Protein AF-A0A2N2FC57-F1 (afdb_monomer_lite)

Sequence (179 aa):
MAKEIQSDEFKKLLSLGEEKGYLTYDDVNDMLPPDLNSSDQIDDIIMLFGEKNIDVIDTEQGEKLVVKKPVEDILPSKFPEALALVPGAGKTGDPVKMYLREMGLVSLLSREGEVEIAKKIEEGARETMWAIFSLTVSIAEVLRIGEKLETGEIRVKNVVDNIEDEEGFMEEDEHKERV

Secondary structure (DSSP, 8-state):
-TTSS--HHHHHHHHHHHHHSEEEHHHHHHHS-GGG-SHHHHHHHHHHHHHTT-EEE-SSS--B-----------GGGHHHHHHT-S--SS---HHHHHHHHHHTSPPPPHHHHHHHHHHHHHHHHHHHHHHHTSHHHHHHHHHHHHHHHTTSS-GGGT-S----SS------------

pLDDT: mean 70.97, std 19.98, range [36.81, 97.5]

Structure (mmCIF, N/CA/C/O backbone):
data_AF-A0A2N2FC57-F1
#
_entry.id   AF-A0A2N2FC57-F1
#
loop_
_atom_site.group_PDB
_atom_site.id
_atom_site.type_symbol
_atom_site.label_atom_id
_atom_site.label_alt_id
_atom_site.label_comp_id
_atom_site.label_asym_id
_atom_site.label_entity_id
_atom_site.label_seq_id
_atom_site.pdbx_PDB_ins_code
_atom_site.Cartn_x
_atom_site.Cartn_y
_atom_site.Cartn_z
_atom_site.occupancy
_atom_site.B_iso_or_equiv
_atom_site.auth_seq_id
_atom_site.auth_comp_id
_atom_site.auth_asym_id
_atom_site.auth_atom_id
_atom_site.pdbx_PDB_model_num
ATOM 1 N N . MET A 1 1 ? 43.385 14.753 -31.385 1.00 40.94 1 MET A N 1
ATOM 2 C CA . MET A 1 1 ? 41.972 14.397 -31.143 1.00 40.94 1 MET A CA 1
ATOM 3 C C . MET A 1 1 ? 41.024 15.584 -31.318 1.00 40.94 1 MET A C 1
ATOM 5 O O . MET A 1 1 ? 40.046 15.434 -32.018 1.00 40.94 1 MET A O 1
ATOM 9 N N . ALA A 1 2 ? 41.316 16.792 -30.811 1.00 39.50 2 ALA A N 1
ATOM 10 C CA . ALA A 1 2 ? 40.434 17.964 -30.998 1.00 39.50 2 ALA A CA 1
ATOM 11 C C . ALA A 1 2 ? 40.546 18.698 -32.362 1.00 39.50 2 ALA A C 1
ATOM 13 O O . ALA A 1 2 ? 39.975 19.773 -32.523 1.00 39.50 2 ALA A O 1
ATOM 14 N N . LYS A 1 3 ? 41.323 18.181 -33.328 1.00 43.78 3 LYS A N 1
ATOM 15 C CA . LYS A 1 3 ? 41.660 18.908 -34.572 1.00 43.78 3 LYS A CA 1
ATOM 16 C C . LYS A 1 3 ? 41.123 18.278 -35.865 1.00 43.78 3 LYS A C 1
ATOM 18 O O . LYS A 1 3 ? 41.290 18.884 -36.913 1.00 43.78 3 LYS A O 1
ATOM 23 N N . GLU A 1 4 ? 40.456 17.126 -35.785 1.00 48.41 4 GLU A N 1
ATOM 24 C CA . GLU A 1 4 ? 39.922 16.396 -36.955 1.00 48.41 4 GLU A CA 1
ATOM 25 C C . GLU A 1 4 ? 38.383 16.393 -37.028 1.00 48.41 4 GLU A C 1
ATOM 27 O O . GLU A 1 4 ? 37.818 16.042 -38.053 1.00 48.41 4 GLU A O 1
ATOM 32 N N . ILE A 1 5 ? 37.693 16.910 -36.004 1.00 52.62 5 ILE A N 1
ATOM 33 C CA . ILE A 1 5 ? 36.215 17.010 -35.951 1.00 52.62 5 ILE A CA 1
ATOM 34 C C . ILE A 1 5 ? 35.710 18.328 -36.600 1.00 52.62 5 ILE A C 1
ATOM 36 O O . ILE A 1 5 ? 34.538 18.680 -36.540 1.00 52.62 5 ILE A O 1
ATOM 40 N N . GLN A 1 6 ? 36.591 19.099 -37.251 1.00 52.03 6 GLN A N 1
ATOM 41 C CA . GLN A 1 6 ? 36.226 20.318 -37.994 1.00 52.03 6 GLN A CA 1
ATOM 42 C C . GLN A 1 6 ? 36.289 20.133 -39.516 1.00 52.03 6 GLN A C 1
ATOM 44 O O . GLN A 1 6 ? 36.648 21.071 -40.227 1.00 52.03 6 GLN A O 1
ATOM 49 N N . SER A 1 7 ? 35.940 18.952 -40.034 1.00 64.44 7 SER A N 1
ATOM 50 C CA . SER A 1 7 ? 35.619 18.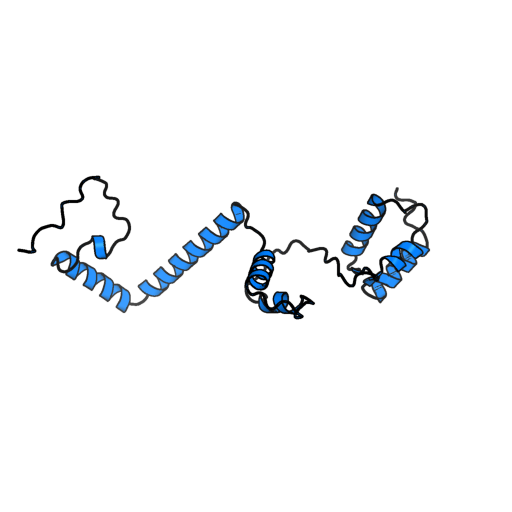851 -41.462 1.00 64.44 7 SER A CA 1
ATOM 51 C C . SER A 1 7 ? 34.384 19.714 -41.756 1.00 64.44 7 SER A C 1
ATOM 53 O O . SER A 1 7 ? 33.414 19.716 -40.992 1.00 64.44 7 SER A O 1
ATOM 55 N N . ASP A 1 8 ? 34.406 20.457 -42.863 1.00 65.12 8 ASP A N 1
ATOM 56 C CA . ASP A 1 8 ? 33.236 21.202 -43.344 1.00 65.12 8 ASP A CA 1
ATOM 57 C C . ASP A 1 8 ? 32.039 20.269 -43.612 1.00 65.12 8 ASP A C 1
ATOM 59 O O . ASP A 1 8 ? 30.890 20.709 -43.575 1.00 65.12 8 ASP A O 1
ATOM 63 N N . GLU A 1 9 ? 32.290 18.975 -43.820 1.00 67.56 9 GLU A N 1
ATOM 64 C CA . GLU A 1 9 ? 31.270 17.931 -43.967 1.00 67.56 9 GLU A CA 1
ATOM 65 C C . GLU A 1 9 ? 30.566 17.632 -42.640 1.00 67.56 9 GLU A C 1
ATOM 67 O O . GLU A 1 9 ? 29.340 17.568 -42.610 1.00 67.56 9 GLU A O 1
ATOM 72 N N . PHE A 1 10 ? 31.294 17.606 -41.518 1.00 69.56 10 PHE A N 1
ATOM 73 C CA . PHE A 1 10 ? 30.702 17.413 -40.190 1.00 69.56 10 PHE A CA 1
ATOM 74 C C . PHE A 1 10 ? 29.775 18.574 -39.799 1.00 69.56 10 PHE A C 1
ATOM 76 O O . PHE A 1 10 ? 28.694 18.372 -39.251 1.00 69.56 10 PHE A O 1
ATOM 83 N N . LYS A 1 11 ? 30.148 19.815 -40.140 1.00 71.12 11 LYS A N 1
ATOM 84 C CA . LYS A 1 11 ? 29.284 20.989 -39.906 1.00 71.12 11 LYS A CA 1
ATOM 85 C C . LYS A 1 11 ? 28.019 20.961 -40.764 1.00 71.12 11 LYS A C 1
ATOM 87 O O . LYS A 1 11 ? 26.961 21.394 -40.304 1.00 71.12 11 LYS A O 1
ATOM 92 N N . LYS A 1 12 ? 28.117 20.458 -41.999 1.00 73.19 12 LYS A N 1
ATOM 93 C CA . LYS A 1 12 ? 26.951 20.244 -42.867 1.00 73.19 12 LYS A CA 1
ATOM 94 C C . LYS A 1 12 ? 26.045 19.153 -42.308 1.00 73.19 12 LYS A C 1
ATOM 96 O O . LYS A 1 12 ? 24.839 19.364 -42.275 1.00 73.19 12 LYS A O 1
ATOM 101 N N . LEU A 1 13 ? 26.618 18.055 -41.816 1.00 73.81 13 LEU A N 1
ATOM 102 C CA . LEU A 1 13 ? 25.878 16.962 -41.188 1.00 73.81 13 LEU A CA 1
ATOM 103 C C . LEU A 1 13 ? 25.137 17.440 -39.931 1.00 73.81 13 LEU A C 1
ATOM 105 O O . LEU A 1 13 ? 23.953 17.166 -39.777 1.00 73.81 13 LEU A O 1
ATOM 109 N N . LEU A 1 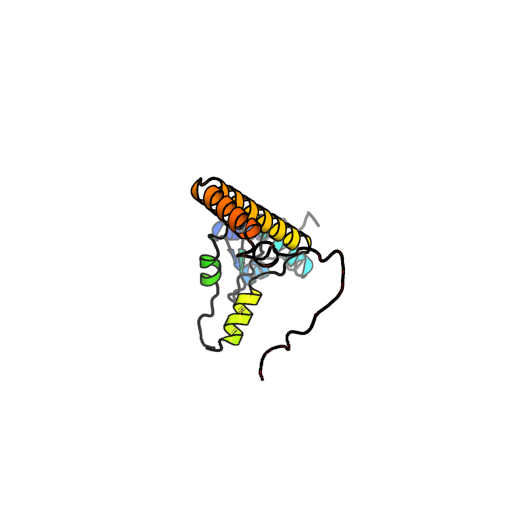14 ? 25.792 18.247 -39.089 1.00 73.88 14 LEU A N 1
ATOM 110 C CA . LEU A 1 14 ? 25.163 18.852 -37.915 1.00 73.88 14 LEU A CA 1
ATOM 111 C C . LEU A 1 14 ? 24.002 19.778 -38.301 1.00 73.88 14 LEU A C 1
ATOM 113 O O . LEU A 1 14 ? 22.935 19.685 -37.712 1.00 73.88 14 LEU A O 1
ATOM 117 N N . SER A 1 15 ? 24.177 20.617 -39.326 1.00 75.12 15 SER A N 1
ATOM 118 C CA . SER A 1 15 ? 23.107 21.510 -39.802 1.00 75.12 15 SER A CA 1
ATOM 119 C C . SER A 1 15 ? 21.925 20.726 -40.385 1.00 75.12 15 SER A C 1
ATOM 121 O O . SER A 1 15 ? 20.772 21.074 -40.148 1.00 75.12 15 SER A O 1
ATOM 123 N N . LEU A 1 16 ? 22.206 19.644 -41.120 1.00 74.88 16 LEU A N 1
ATOM 124 C CA . LEU A 1 16 ? 21.191 18.754 -41.681 1.00 74.88 16 LEU A CA 1
ATOM 125 C C . LEU A 1 16 ? 20.424 18.010 -40.578 1.00 74.88 16 LEU A C 1
ATOM 127 O O . LEU A 1 16 ? 19.205 17.872 -40.670 1.00 74.88 16 LEU A O 1
ATOM 131 N N . GLY A 1 17 ? 21.131 17.567 -39.536 1.00 73.62 17 GLY A N 1
ATOM 132 C CA . GLY A 1 17 ? 20.549 16.932 -38.357 1.00 73.62 17 GLY A CA 1
ATOM 133 C C . GLY A 1 17 ? 19.716 17.898 -37.516 1.00 73.62 17 GLY A C 1
ATOM 134 O O . GLY A 1 17 ? 18.630 17.529 -37.084 1.00 73.62 17 GLY A O 1
ATOM 135 N N . GLU A 1 18 ? 20.159 19.148 -37.348 1.00 74.12 18 GLU A N 1
ATOM 136 C CA . GLU A 1 18 ? 19.382 20.198 -36.672 1.00 74.12 18 GLU A CA 1
ATOM 137 C C . GLU A 1 18 ? 18.116 20.582 -37.459 1.00 74.12 18 GLU A C 1
ATOM 139 O O . GLU A 1 18 ? 17.072 20.824 -36.855 1.00 74.12 18 GLU A O 1
ATOM 144 N N . GLU A 1 19 ? 18.170 20.612 -38.797 1.00 73.06 19 GLU A N 1
ATOM 145 C CA . GLU A 1 19 ? 17.009 20.932 -39.640 1.00 73.06 19 GLU A CA 1
ATOM 146 C C . GLU A 1 19 ? 15.983 19.790 -39.681 1.00 73.06 19 GLU A C 1
ATOM 148 O O . GLU A 1 19 ? 14.776 20.029 -39.601 1.00 73.06 19 GLU A O 1
ATOM 153 N N . LYS A 1 20 ? 16.446 18.540 -39.807 1.00 69.81 20 LYS A N 1
ATOM 154 C CA . LYS A 1 20 ? 15.570 17.364 -39.921 1.00 69.81 20 LYS A CA 1
ATOM 155 C C . LYS A 1 20 ? 15.135 16.795 -38.569 1.00 69.81 20 LYS A C 1
ATOM 157 O O . LYS A 1 20 ? 14.123 16.099 -38.514 1.00 69.81 20 LYS A O 1
ATOM 162 N N . GLY A 1 21 ? 15.886 17.055 -37.499 1.00 67.50 21 GLY A N 1
ATOM 163 C CA . GLY A 1 21 ? 15.708 16.444 -36.177 1.00 67.50 21 GLY A CA 1
ATOM 164 C C . GLY A 1 21 ? 16.147 14.976 -36.097 1.00 67.50 21 GLY A C 1
ATOM 165 O O . GLY A 1 21 ? 16.067 14.380 -35.027 1.00 67.50 21 GLY A O 1
ATOM 166 N N . TYR A 1 22 ? 16.601 14.386 -37.208 1.00 75.62 22 TYR A N 1
ATOM 167 C CA . TYR A 1 22 ? 17.142 13.032 -37.267 1.00 75.62 22 TYR A CA 1
ATOM 168 C C . TYR A 1 22 ? 18.157 12.874 -38.412 1.00 75.62 22 TYR A C 1
ATOM 170 O O . TYR A 1 22 ? 18.090 13.590 -39.415 1.00 75.62 22 TYR A O 1
ATOM 178 N N . LEU A 1 23 ? 19.073 11.919 -38.271 1.00 76.62 23 LEU A N 1
ATOM 179 C CA . LEU A 1 23 ? 20.057 11.491 -39.270 1.00 76.62 23 LEU A CA 1
ATOM 180 C C . LEU A 1 23 ? 19.989 9.974 -39.436 1.00 76.62 23 LEU A C 1
ATOM 182 O O . LEU A 1 23 ? 19.659 9.273 -38.484 1.00 76.62 23 LEU A O 1
ATOM 186 N N . THR A 1 24 ? 20.283 9.454 -40.625 1.00 78.06 24 THR A N 1
ATOM 187 C CA . THR A 1 24 ? 20.355 7.999 -40.816 1.00 78.06 24 THR A CA 1
ATOM 188 C C . THR A 1 24 ? 21.770 7.466 -40.613 1.00 78.06 24 THR A C 1
ATOM 190 O O . THR A 1 24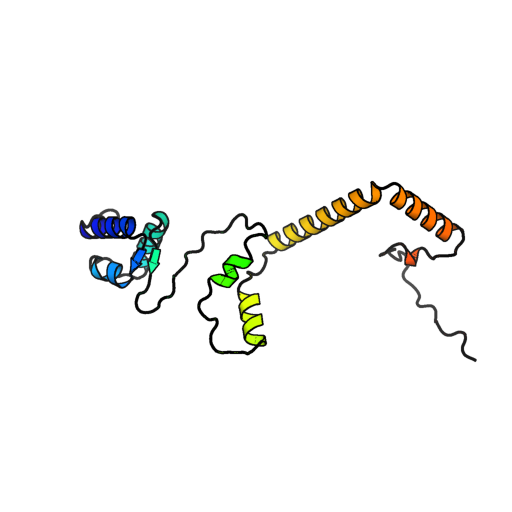 ? 22.735 8.219 -40.742 1.00 78.06 24 THR A O 1
ATOM 193 N N . TYR A 1 25 ? 21.914 6.177 -40.297 1.00 73.31 25 TYR A N 1
ATOM 194 C CA . TYR A 1 25 ? 23.237 5.541 -40.221 1.00 73.31 25 TYR A CA 1
ATOM 195 C C . TYR A 1 25 ? 24.000 5.659 -41.546 1.00 73.31 25 TYR A C 1
ATOM 197 O O . TYR A 1 25 ? 25.203 5.910 -41.534 1.00 73.31 25 TYR A O 1
ATOM 205 N N . ASP A 1 26 ? 23.286 5.575 -42.668 1.00 70.69 26 ASP A N 1
ATOM 206 C CA . ASP A 1 26 ? 23.847 5.774 -44.003 1.00 70.69 26 ASP A CA 1
ATOM 207 C C . ASP A 1 26 ? 24.301 7.228 -44.211 1.00 70.69 26 ASP A C 1
ATOM 209 O O . ASP A 1 26 ? 25.422 7.456 -44.654 1.00 70.69 26 ASP A O 1
ATOM 213 N N . ASP A 1 27 ? 23.495 8.221 -43.803 1.00 71.56 27 ASP A N 1
ATOM 214 C CA . ASP A 1 27 ? 23.875 9.645 -43.882 1.00 71.56 27 ASP A CA 1
ATOM 215 C C . ASP A 1 27 ? 25.133 9.949 -43.053 1.00 71.56 27 ASP A C 1
ATOM 217 O O . ASP A 1 27 ? 25.979 10.752 -43.452 1.00 71.56 27 ASP A O 1
ATOM 221 N N . VAL A 1 28 ? 25.241 9.326 -41.877 1.00 72.88 28 VAL A N 1
ATOM 222 C CA . VAL A 1 28 ? 26.395 9.458 -40.984 1.00 72.88 28 VAL A CA 1
ATOM 223 C C . VAL A 1 28 ? 27.614 8.798 -41.634 1.00 72.88 28 VAL A C 1
ATOM 225 O O . VAL A 1 28 ? 28.648 9.444 -41.763 1.00 72.88 28 VAL A O 1
ATOM 228 N N . ASN A 1 29 ? 27.489 7.564 -42.121 1.00 72.12 29 ASN A N 1
ATOM 229 C CA . ASN A 1 29 ? 28.586 6.805 -42.723 1.00 72.12 29 ASN A CA 1
ATOM 230 C C . ASN A 1 29 ? 29.086 7.393 -44.061 1.00 72.12 29 ASN A C 1
ATOM 232 O O . ASN A 1 29 ? 30.283 7.347 -44.334 1.00 72.12 29 ASN A O 1
ATOM 236 N N . ASP A 1 30 ? 28.208 7.995 -44.868 1.00 70.38 30 ASP A N 1
ATOM 237 C CA . ASP A 1 30 ? 28.559 8.600 -46.162 1.00 70.38 30 ASP A CA 1
ATOM 238 C C . ASP A 1 30 ? 29.252 9.965 -46.030 1.00 70.38 30 ASP A C 1
ATOM 240 O O . ASP A 1 30 ? 30.016 10.368 -46.911 1.00 70.38 30 ASP A O 1
ATOM 244 N N . MET A 1 31 ? 28.970 10.707 -44.953 1.00 67.69 31 MET A N 1
ATOM 245 C CA . MET A 1 31 ? 29.498 12.062 -44.734 1.00 67.69 31 MET A CA 1
ATOM 246 C C . MET A 1 31 ? 30.626 12.119 -43.701 1.00 67.69 31 MET A C 1
ATOM 248 O O . MET A 1 31 ? 31.196 13.193 -43.474 1.00 67.69 31 MET A O 1
ATOM 252 N N . LEU A 1 32 ? 30.949 10.991 -43.064 1.00 66.56 32 LEU A N 1
ATOM 253 C CA . LEU A 1 32 ? 32.087 10.890 -42.166 1.00 66.56 32 LEU A CA 1
ATOM 254 C C . LEU A 1 32 ? 33.395 10.702 -42.954 1.00 66.56 32 LEU A C 1
ATOM 256 O O . LEU A 1 32 ? 33.463 9.887 -43.875 1.00 66.56 32 LEU A O 1
ATOM 260 N N . PRO A 1 33 ? 34.471 11.424 -42.588 1.00 64.50 33 PRO A N 1
ATOM 261 C CA . PRO A 1 33 ? 35.788 11.188 -43.158 1.00 64.50 33 PRO A CA 1
ATOM 262 C C . PRO A 1 33 ? 36.224 9.731 -42.940 1.00 64.50 33 PRO A C 1
ATOM 264 O O . PRO A 1 33 ? 36.052 9.217 -41.834 1.00 64.50 33 PRO A O 1
ATOM 267 N N . PRO A 1 34 ? 36.889 9.087 -43.918 1.00 59.34 34 PRO A N 1
ATOM 268 C CA . PRO A 1 34 ? 37.321 7.689 -43.811 1.00 59.34 34 PRO A CA 1
ATOM 269 C C . PRO A 1 34 ? 38.324 7.427 -42.670 1.00 59.34 34 PRO A C 1
ATOM 271 O O . PRO A 1 34 ? 38.591 6.276 -42.324 1.00 59.34 34 PRO A O 1
ATOM 274 N N . ASP A 1 35 ? 38.866 8.491 -42.078 1.00 61.31 35 ASP A N 1
ATOM 275 C CA . ASP A 1 35 ? 39.778 8.452 -40.935 1.00 61.31 35 ASP A CA 1
ATOM 276 C C . ASP A 1 35 ? 39.050 8.270 -39.582 1.00 61.31 35 ASP A C 1
ATOM 278 O O . ASP A 1 35 ? 39.704 8.033 -38.566 1.00 61.31 35 ASP A O 1
ATOM 282 N N . LEU A 1 36 ? 37.712 8.354 -39.554 1.00 60.03 36 LEU A N 1
ATOM 283 C CA . LEU A 1 36 ? 36.858 8.247 -38.359 1.00 60.03 36 LEU A CA 1
ATOM 284 C C . LEU A 1 36 ? 35.941 7.007 -38.389 1.00 60.03 36 LEU A C 1
ATOM 286 O O . LEU A 1 36 ? 34.810 7.038 -37.915 1.00 60.03 36 LEU A O 1
ATOM 290 N N . ASN A 1 37 ? 36.440 5.895 -38.933 1.00 60.19 37 ASN A N 1
ATOM 291 C CA . ASN A 1 37 ? 35.672 4.657 -39.133 1.00 60.19 37 ASN A CA 1
ATOM 292 C C . ASN A 1 37 ? 35.820 3.628 -37.994 1.00 60.19 37 ASN A C 1
ATOM 294 O O . ASN A 1 37 ? 35.479 2.456 -38.170 1.00 60.19 37 ASN A O 1
ATOM 298 N N . SER A 1 38 ? 36.392 4.006 -36.847 1.00 67.19 38 SER A N 1
ATOM 299 C CA . SER A 1 38 ? 36.475 3.090 -35.702 1.00 67.19 38 SER A CA 1
ATOM 300 C C . SER A 1 38 ? 35.177 3.112 -34.891 1.00 67.19 38 SER A C 1
ATOM 302 O O . SER A 1 38 ? 34.597 4.175 -34.688 1.00 67.19 38 SER A O 1
ATOM 304 N N . SER A 1 39 ? 34.734 1.940 -34.418 1.00 65.50 39 SER A N 1
ATOM 305 C CA . SER A 1 39 ? 33.489 1.794 -33.641 1.00 65.50 39 SER A CA 1
ATOM 306 C C . SER A 1 39 ? 33.430 2.763 -32.456 1.00 65.50 39 SER A C 1
ATOM 308 O O . SER A 1 39 ? 32.416 3.419 -32.256 1.00 65.50 39 SER A O 1
ATOM 310 N N . ASP A 1 40 ? 34.547 2.924 -31.743 1.00 67.38 40 ASP A N 1
ATOM 311 C CA . ASP A 1 40 ? 34.639 3.799 -30.570 1.00 67.38 40 ASP A CA 1
ATOM 312 C C . ASP A 1 40 ? 34.424 5.284 -30.929 1.00 67.38 40 ASP A C 1
ATOM 314 O O . ASP A 1 40 ? 33.787 6.030 -30.191 1.00 67.38 40 ASP A O 1
ATOM 318 N N . GLN A 1 41 ? 34.921 5.726 -32.091 1.00 68.50 41 GLN A N 1
ATOM 319 C CA . GLN A 1 41 ? 34.738 7.105 -32.561 1.00 68.50 41 GLN A CA 1
ATOM 320 C C . GLN A 1 41 ? 33.314 7.363 -33.057 1.00 68.50 41 GLN A C 1
ATOM 322 O O . GLN A 1 41 ? 32.811 8.478 -32.921 1.00 68.50 41 GLN A O 1
ATOM 327 N N . ILE A 1 42 ? 32.668 6.347 -33.630 1.00 69.31 42 ILE A N 1
ATOM 328 C CA . ILE A 1 42 ? 31.267 6.423 -34.049 1.00 69.31 42 ILE A CA 1
ATOM 329 C C . ILE A 1 42 ? 30.368 6.565 -32.814 1.00 69.31 42 ILE A C 1
ATOM 331 O O . ILE A 1 42 ? 29.491 7.429 -32.807 1.00 69.31 42 ILE A O 1
ATOM 335 N N . ASP A 1 43 ? 30.634 5.809 -31.748 1.00 70.25 43 ASP A N 1
ATOM 336 C CA . ASP A 1 43 ? 29.894 5.904 -30.485 1.00 70.25 43 ASP A CA 1
ATOM 337 C C . ASP A 1 43 ? 30.027 7.295 -29.836 1.00 70.25 43 ASP A C 1
ATOM 339 O O . ASP A 1 43 ? 29.027 7.887 -29.417 1.00 70.25 43 ASP A O 1
ATOM 343 N N . ASP A 1 44 ? 31.234 7.873 -29.830 1.00 72.81 44 ASP A N 1
ATOM 344 C CA . ASP A 1 44 ? 31.477 9.239 -29.338 1.00 72.81 44 ASP A CA 1
ATOM 345 C C . ASP A 1 44 ? 30.689 10.296 -30.137 1.00 72.81 44 ASP A C 1
ATOM 347 O O . ASP A 1 44 ? 30.185 11.279 -29.581 1.00 72.81 44 ASP A O 1
ATOM 351 N N . ILE A 1 45 ? 30.554 10.100 -31.450 1.00 70.81 45 ILE A N 1
ATOM 352 C CA . ILE A 1 45 ? 29.812 11.001 -32.340 1.00 70.81 45 ILE A CA 1
ATOM 353 C C . ILE A 1 45 ? 28.301 10.857 -32.139 1.00 70.81 45 ILE A C 1
ATOM 355 O O . ILE A 1 45 ? 27.597 11.868 -32.092 1.00 70.81 45 ILE A O 1
ATOM 359 N N . ILE A 1 46 ? 27.799 9.634 -31.960 1.00 71.88 46 ILE A N 1
ATOM 360 C CA . ILE A 1 46 ? 26.390 9.377 -31.628 1.00 71.88 46 ILE A CA 1
ATOM 361 C C . ILE A 1 46 ? 26.035 10.040 -30.294 1.00 71.88 46 ILE A C 1
ATOM 363 O O . ILE A 1 46 ? 24.994 10.691 -30.180 1.00 71.88 46 ILE A O 1
ATOM 367 N N . MET A 1 47 ? 26.921 9.954 -29.300 1.00 72.19 47 MET A N 1
ATOM 368 C CA . MET A 1 47 ? 26.738 10.626 -28.015 1.00 72.19 47 MET A CA 1
ATOM 369 C C . MET A 1 47 ? 26.692 12.155 -28.173 1.00 72.19 47 MET A C 1
ATOM 371 O O . MET A 1 47 ? 25.802 12.802 -27.618 1.00 72.19 47 MET A O 1
ATOM 375 N N . LEU A 1 48 ? 27.581 12.733 -28.989 1.00 75.31 48 LEU A N 1
ATOM 376 C CA . LEU A 1 48 ? 27.607 14.171 -29.279 1.00 75.31 48 LEU A CA 1
ATOM 377 C C . LEU A 1 48 ? 26.341 14.656 -30.011 1.00 75.31 48 LEU A C 1
ATOM 379 O O . LEU A 1 48 ? 25.842 15.748 -29.728 1.00 75.31 48 LEU A O 1
ATOM 383 N N . PHE A 1 49 ? 25.795 13.858 -30.932 1.00 74.69 49 PHE A N 1
ATOM 384 C CA . PHE A 1 49 ? 24.515 14.154 -31.584 1.00 74.69 49 PHE A CA 1
ATOM 385 C C . PHE A 1 49 ? 23.333 14.047 -30.611 1.00 74.69 49 PHE A C 1
ATOM 387 O O . PHE A 1 49 ? 22.445 14.904 -30.635 1.00 74.69 49 PHE A O 1
ATOM 394 N N . GLY A 1 50 ? 23.368 13.086 -29.684 1.00 70.81 50 GLY A N 1
ATOM 395 C CA . GLY A 1 50 ? 22.394 12.965 -28.598 1.00 70.81 50 GLY A CA 1
ATOM 396 C C . GLY A 1 50 ? 22.364 14.191 -27.676 1.00 70.81 50 GLY A C 1
ATOM 397 O O . GLY A 1 50 ? 21.288 14.682 -27.335 1.00 70.81 50 GLY A O 1
ATOM 398 N N . GLU A 1 51 ? 23.523 14.768 -27.339 1.00 73.94 51 GLU A N 1
ATOM 399 C CA . GLU A 1 51 ? 23.604 16.035 -26.585 1.00 73.94 51 GLU A CA 1
ATOM 400 C C . GLU A 1 51 ? 22.963 17.218 -27.330 1.00 73.94 51 GLU A C 1
ATOM 402 O O . GLU A 1 51 ? 22.509 18.186 -26.712 1.00 73.94 51 GLU A O 1
ATOM 407 N N . LYS A 1 52 ? 22.906 17.142 -28.663 1.00 70.38 52 LYS A N 1
ATOM 408 C CA . LYS A 1 52 ? 22.317 18.150 -29.552 1.00 70.38 52 LYS A CA 1
ATOM 409 C C . LYS A 1 52 ? 20.861 17.863 -29.943 1.00 70.38 52 LYS A C 1
ATOM 411 O O . LYS A 1 52 ? 20.313 18.629 -30.729 1.00 70.38 52 LYS A O 1
ATOM 416 N N . ASN A 1 53 ? 20.211 16.853 -29.350 1.00 68.12 53 ASN A N 1
ATOM 417 C CA . ASN A 1 53 ? 18.850 16.394 -29.685 1.00 68.12 53 ASN A CA 1
ATOM 418 C C . ASN A 1 53 ? 18.679 15.973 -31.159 1.00 68.12 53 ASN A C 1
ATOM 420 O O . ASN A 1 53 ? 17.643 16.251 -31.762 1.00 68.12 53 ASN A O 1
ATOM 424 N N . ILE A 1 54 ? 19.686 15.333 -31.749 1.00 75.06 54 ILE A N 1
ATOM 425 C CA . ILE A 1 54 ? 19.596 14.781 -33.104 1.00 75.06 54 ILE A CA 1
ATOM 426 C C . ILE A 1 54 ? 19.509 13.258 -32.986 1.00 75.06 54 ILE A C 1
ATOM 428 O O . ILE A 1 54 ? 20.435 12.626 -32.479 1.00 75.06 54 ILE A O 1
ATOM 432 N N . ASP A 1 55 ? 18.400 12.677 -33.446 1.00 70.75 55 ASP A N 1
ATOM 433 C CA . ASP A 1 55 ? 18.169 11.229 -33.386 1.00 70.75 55 ASP A CA 1
ATOM 434 C C . ASP A 1 55 ? 18.875 10.512 -34.551 1.00 70.75 55 ASP A C 1
ATOM 436 O O . ASP A 1 55 ? 18.677 10.879 -35.706 1.00 70.75 55 ASP A O 1
ATOM 440 N N . VAL A 1 56 ? 19.655 9.459 -34.287 1.00 72.19 56 VAL A N 1
ATOM 441 C CA . VAL A 1 56 ? 20.255 8.625 -35.348 1.00 72.19 56 VAL A CA 1
ATOM 442 C C . VAL A 1 56 ? 19.398 7.373 -35.565 1.00 72.19 56 VAL A C 1
ATOM 444 O O . VAL A 1 56 ? 19.119 6.635 -34.621 1.00 72.19 56 VAL A O 1
ATOM 447 N N . ILE A 1 57 ? 18.939 7.151 -36.799 1.00 67.88 57 ILE A N 1
ATOM 448 C CA . ILE A 1 57 ? 17.987 6.095 -37.178 1.00 67.88 57 ILE A CA 1
ATOM 449 C C . ILE A 1 57 ? 18.649 5.149 -38.188 1.00 67.88 57 ILE A C 1
ATOM 451 O O . ILE A 1 57 ? 19.274 5.596 -39.142 1.00 67.88 57 ILE A O 1
ATOM 455 N N . ASP A 1 58 ? 18.499 3.840 -38.019 1.00 64.31 58 ASP A N 1
ATOM 456 C CA . ASP A 1 58 ? 18.921 2.874 -39.037 1.00 64.31 58 ASP A CA 1
ATOM 457 C C . ASP A 1 58 ? 17.825 2.747 -40.119 1.00 64.31 58 ASP A C 1
ATOM 459 O O . ASP A 1 58 ? 16.630 2.641 -39.828 1.00 64.31 58 ASP A O 1
ATOM 463 N N . THR A 1 59 ? 18.201 2.862 -41.390 1.00 53.12 59 THR A N 1
ATOM 464 C CA . THR A 1 59 ? 17.290 2.783 -42.541 1.00 53.12 59 THR A CA 1
ATOM 465 C C . THR A 1 59 ? 16.994 1.344 -42.955 1.00 53.12 59 THR A C 1
ATOM 467 O O . THR A 1 59 ? 15.961 1.096 -43.585 1.00 53.12 59 THR A O 1
ATOM 470 N N . GLU A 1 60 ? 17.827 0.379 -42.558 1.00 46.97 60 GLU A N 1
ATOM 471 C CA . GLU A 1 60 ? 17.644 -1.042 -42.880 1.00 46.97 60 GLU A CA 1
ATOM 472 C C . GLU A 1 60 ? 16.851 -1.783 -41.796 1.00 46.97 60 GLU A C 1
ATOM 474 O O . GLU A 1 60 ? 16.141 -2.758 -42.065 1.00 46.97 60 GLU A O 1
ATOM 479 N N . GLN A 1 61 ? 16.878 -1.255 -40.577 1.00 42.94 61 GLN A N 1
ATOM 480 C CA . GLN A 1 61 ? 16.023 -1.649 -39.473 1.00 42.94 61 GLN A CA 1
ATOM 481 C C . GLN A 1 61 ? 15.349 -0.391 -38.955 1.00 42.94 61 GLN A C 1
ATOM 483 O O . GLN A 1 61 ? 15.993 0.420 -38.312 1.00 42.94 61 GLN A O 1
ATOM 488 N N . GLY A 1 62 ? 14.042 -0.236 -39.189 1.00 41.19 62 GLY A N 1
ATOM 489 C CA . GLY A 1 62 ? 13.222 0.841 -38.613 1.00 41.19 62 GLY A CA 1
ATOM 490 C C . GLY A 1 62 ? 13.085 0.774 -37.080 1.00 41.19 62 GLY A C 1
ATOM 491 O O . GLY A 1 62 ? 11.998 0.975 -36.538 1.00 41.19 62 GLY A O 1
ATOM 492 N N . GLU A 1 63 ? 14.169 0.448 -36.387 1.00 39.12 63 GLU A N 1
ATOM 493 C CA . GLU A 1 63 ? 14.371 0.447 -34.958 1.00 39.12 63 GLU A CA 1
ATOM 494 C C . GLU A 1 63 ? 14.956 1.806 -34.571 1.00 39.12 63 GLU A C 1
ATOM 496 O O . GLU A 1 63 ? 16.091 2.159 -34.878 1.00 39.12 63 GLU A O 1
ATOM 501 N N . LYS A 1 64 ? 14.148 2.610 -33.881 1.00 40.97 64 LYS A N 1
ATOM 502 C CA . LYS A 1 64 ? 14.663 3.784 -33.181 1.00 40.97 64 LYS A CA 1
ATOM 503 C C . LYS A 1 64 ? 15.517 3.293 -32.013 1.00 40.97 64 LYS A C 1
ATOM 505 O O . LYS A 1 64 ? 14.963 2.788 -31.034 1.00 40.97 64 LYS A O 1
ATOM 510 N N . LEU A 1 65 ? 16.833 3.479 -32.078 1.00 40.41 65 LEU A N 1
ATOM 511 C CA . LEU A 1 65 ? 17.695 3.405 -30.899 1.00 40.41 65 LEU A CA 1
ATOM 512 C C . LEU A 1 65 ? 17.379 4.608 -30.002 1.00 40.41 65 LEU A C 1
ATOM 514 O O . LEU A 1 65 ? 17.948 5.687 -30.122 1.00 40.41 65 LEU A O 1
ATOM 518 N N . VAL A 1 66 ? 16.405 4.433 -29.108 1.00 42.25 66 VAL A N 1
ATOM 519 C CA . VAL A 1 66 ? 16.092 5.420 -28.073 1.00 42.25 66 VAL A CA 1
ATOM 520 C C . VAL A 1 66 ? 17.201 5.360 -27.027 1.00 42.25 66 VAL A C 1
ATOM 522 O O . VAL A 1 66 ? 17.202 4.476 -26.165 1.00 42.25 66 VAL A O 1
ATOM 525 N N . VAL A 1 67 ? 18.122 6.323 -27.061 1.00 39.72 67 VAL A N 1
ATOM 526 C CA . VAL A 1 67 ? 18.969 6.629 -25.904 1.00 39.72 67 VAL A CA 1
ATOM 527 C C . VAL A 1 67 ? 18.039 7.126 -24.797 1.00 39.72 67 VAL A C 1
ATOM 529 O O . VAL A 1 67 ? 17.581 8.269 -24.783 1.00 39.72 67 VAL A O 1
ATOM 532 N N . LYS A 1 68 ? 17.684 6.220 -23.882 1.00 40.41 68 LYS A N 1
ATOM 533 C CA . LYS A 1 68 ? 16.915 6.536 -22.678 1.00 40.41 68 LYS A CA 1
ATOM 534 C C . LYS A 1 68 ? 17.707 7.554 -21.853 1.00 40.41 68 LYS A C 1
ATOM 536 O O . LYS A 1 68 ? 18.724 7.209 -21.257 1.00 40.41 68 LYS A O 1
ATOM 541 N N . LYS A 1 69 ? 17.201 8.786 -21.752 1.00 36.81 69 LYS A N 1
ATOM 542 C CA . LYS A 1 69 ? 17.501 9.649 -20.600 1.00 36.81 69 LYS A CA 1
ATOM 543 C C . LYS A 1 69 ? 17.209 8.866 -19.307 1.00 36.81 69 LYS A C 1
ATOM 545 O O . LYS A 1 69 ? 16.210 8.139 -19.281 1.00 36.81 69 LYS A O 1
ATOM 550 N N . PRO A 1 70 ? 18.011 9.015 -18.238 1.00 37.72 70 PRO A N 1
ATOM 551 C CA . PRO A 1 70 ? 17.613 8.528 -16.925 1.00 37.72 70 PRO A CA 1
ATOM 552 C C . PRO A 1 70 ? 16.340 9.279 -16.528 1.00 37.72 70 PRO A C 1
ATOM 554 O O . PRO A 1 70 ? 16.304 10.510 -16.522 1.00 37.72 70 PRO A O 1
ATOM 557 N N . VAL A 1 71 ? 15.262 8.528 -16.318 1.00 40.00 71 VAL A N 1
ATOM 558 C CA . VAL A 1 71 ? 13.947 9.093 -16.033 1.00 40.00 71 VAL A CA 1
ATOM 559 C C . VAL A 1 71 ? 13.820 9.269 -14.526 1.00 40.00 71 VAL A C 1
ATOM 561 O O . VAL A 1 71 ? 13.415 8.350 -13.821 1.00 40.00 71 VAL A O 1
ATOM 564 N N . GLU A 1 72 ? 14.198 10.445 -14.038 1.00 40.81 72 GLU A N 1
ATOM 565 C CA . GLU A 1 72 ? 13.674 10.958 -12.774 1.00 40.81 72 GLU A CA 1
ATOM 566 C C . GLU A 1 72 ? 12.226 11.424 -13.022 1.00 40.81 72 GLU A C 1
ATOM 568 O O . GLU A 1 72 ? 11.932 12.074 -14.026 1.00 40.81 72 GLU A O 1
ATOM 573 N N . ASP A 1 73 ? 11.326 11.019 -12.124 1.00 46.97 73 ASP A N 1
ATOM 574 C CA . ASP A 1 73 ? 9.895 11.343 -12.061 1.00 46.97 73 ASP A CA 1
ATOM 575 C C . ASP A 1 73 ? 8.979 10.822 -13.187 1.00 46.97 73 ASP A C 1
ATOM 577 O O . ASP A 1 73 ? 8.557 11.547 -14.091 1.00 46.97 73 ASP A O 1
ATOM 581 N N . ILE A 1 74 ? 8.509 9.572 -13.050 1.00 42.94 74 ILE A N 1
ATOM 582 C CA . ILE A 1 74 ? 7.247 9.143 -13.679 1.00 42.94 74 ILE A CA 1
ATOM 583 C C . ILE A 1 74 ? 6.161 9.009 -12.606 1.00 42.94 74 ILE A C 1
ATOM 585 O O . ILE A 1 74 ? 6.038 8.001 -11.911 1.00 42.94 74 ILE A O 1
ATOM 589 N N . LEU A 1 75 ? 5.324 10.045 -12.527 1.00 42.88 75 LEU A N 1
ATOM 590 C CA . LEU A 1 75 ? 3.957 9.966 -12.011 1.00 42.88 75 LEU A CA 1
ATOM 591 C C . LEU A 1 75 ? 3.156 8.882 -12.771 1.00 42.88 75 LEU A C 1
ATOM 593 O O . LEU A 1 75 ? 3.344 8.711 -13.977 1.00 42.88 75 LEU A O 1
ATOM 597 N N . PRO A 1 76 ? 2.191 8.201 -12.125 1.00 44.22 76 PRO A N 1
ATOM 598 C CA . PRO A 1 76 ? 1.482 7.043 -12.688 1.00 44.22 76 PRO A CA 1
ATOM 599 C C . PRO A 1 76 ? 0.543 7.362 -13.872 1.00 44.22 76 PRO A C 1
ATOM 601 O O . PRO A 1 76 ? -0.128 6.475 -14.390 1.00 44.22 76 PRO A O 1
ATOM 604 N N . SER A 1 77 ? 0.488 8.608 -14.341 1.00 43.22 77 SER A N 1
ATOM 605 C CA . SER A 1 77 ? -0.386 9.059 -15.429 1.00 43.22 77 SER A CA 1
ATOM 606 C C . SER A 1 77 ? 0.133 8.760 -16.846 1.00 43.22 77 SER A C 1
ATOM 608 O O . SER A 1 77 ? -0.610 8.969 -17.801 1.00 43.22 77 SER A O 1
ATOM 610 N N . LYS A 1 78 ? 1.360 8.235 -17.010 1.00 43.69 78 LYS A N 1
ATOM 611 C CA . LYS A 1 78 ? 1.968 7.926 -18.327 1.00 43.69 78 LYS A CA 1
ATOM 612 C C . LYS A 1 78 ? 2.039 6.441 -18.713 1.00 43.69 78 LYS A C 1
ATOM 614 O O . LYS A 1 78 ? 2.621 6.103 -19.740 1.00 43.69 78 LYS A O 1
ATOM 619 N N . PHE A 1 79 ? 1.418 5.542 -17.953 1.00 46.69 79 PHE A N 1
ATOM 620 C CA . PHE A 1 79 ? 1.308 4.130 -18.353 1.00 46.69 79 PHE A CA 1
ATOM 621 C C . PHE A 1 79 ? 0.581 3.880 -19.697 1.00 46.69 79 PHE A C 1
ATOM 623 O O . PHE A 1 79 ? 0.987 2.956 -20.404 1.00 46.69 79 PHE A O 1
ATOM 630 N N . PRO A 1 80 ? -0.429 4.672 -20.124 1.00 45.59 80 PRO A N 1
ATOM 631 C CA . PRO A 1 80 ? -1.130 4.393 -21.382 1.00 45.59 80 PRO A CA 1
ATOM 632 C C . PRO A 1 80 ? -0.290 4.661 -22.641 1.00 45.59 80 PRO A C 1
ATOM 634 O O . PRO A 1 80 ? -0.457 3.980 -23.650 1.00 45.59 80 PRO A O 1
ATOM 637 N N . GLU A 1 81 ? 0.621 5.639 -22.603 1.00 45.00 81 GLU A N 1
ATOM 638 C CA . GLU A 1 81 ? 1.388 6.067 -23.786 1.00 45.00 81 GLU A CA 1
ATOM 639 C C . GLU A 1 81 ? 2.554 5.123 -24.115 1.00 45.00 81 GLU A C 1
ATOM 641 O O . GLU A 1 81 ? 2.891 4.950 -25.286 1.00 45.00 81 GLU A O 1
ATOM 646 N N . ALA A 1 82 ? 3.117 4.437 -23.115 1.00 51.56 82 ALA A N 1
ATOM 647 C CA . ALA A 1 82 ? 4.168 3.438 -23.327 1.00 51.56 82 ALA A CA 1
ATOM 648 C C . ALA A 1 82 ? 3.652 2.156 -24.013 1.00 51.56 82 ALA A C 1
ATOM 650 O O . ALA A 1 82 ? 4.402 1.486 -24.721 1.00 51.56 82 ALA A O 1
ATOM 651 N N . LEU A 1 83 ? 2.362 1.834 -23.856 1.00 47.75 83 LEU A N 1
ATOM 652 C CA . LEU A 1 83 ? 1.719 0.694 -24.523 1.00 47.75 83 LEU A CA 1
ATOM 653 C C . LEU A 1 83 ? 1.410 0.971 -26.002 1.00 47.75 83 LEU A C 1
ATOM 655 O O . LEU A 1 83 ? 1.395 0.044 -26.812 1.00 47.75 83 LEU A O 1
ATOM 659 N N . ALA A 1 84 ? 1.192 2.237 -26.368 1.00 48.53 84 ALA A N 1
ATOM 660 C CA . ALA A 1 84 ? 0.837 2.640 -27.729 1.00 48.53 84 ALA A CA 1
ATOM 661 C C . ALA A 1 84 ? 2.045 2.741 -28.680 1.00 48.53 84 ALA A C 1
ATOM 663 O O . ALA A 1 84 ? 1.863 2.749 -29.897 1.00 48.53 84 ALA A O 1
ATOM 664 N N . LEU A 1 85 ? 3.270 2.805 -28.146 1.00 51.12 85 LEU A N 1
ATOM 665 C CA . LEU A 1 85 ? 4.483 3.047 -28.933 1.00 51.12 85 LEU A CA 1
ATOM 666 C C . LEU A 1 85 ? 5.196 1.778 -29.431 1.00 51.12 85 LEU A C 1
ATOM 668 O O . LEU A 1 85 ? 6.244 1.898 -30.059 1.00 51.12 85 LEU A O 1
ATOM 672 N N . VAL A 1 86 ? 4.667 0.574 -29.172 1.00 50.66 86 VAL A N 1
ATOM 673 C CA . VAL A 1 86 ? 5.300 -0.686 -29.603 1.00 50.66 86 VAL A CA 1
ATOM 674 C C . VAL A 1 86 ? 4.712 -1.152 -30.946 1.00 50.66 86 VAL A C 1
ATOM 676 O O . VAL A 1 86 ? 3.585 -1.665 -30.972 1.00 50.66 86 VAL A O 1
ATOM 679 N N . PRO A 1 87 ? 5.448 -1.051 -32.072 1.00 44.97 87 PRO A N 1
ATOM 680 C CA . PRO A 1 87 ? 4.993 -1.570 -33.350 1.00 44.97 87 PRO A CA 1
ATOM 681 C C . PRO A 1 87 ? 5.130 -3.093 -33.322 1.00 44.97 87 PRO A C 1
ATOM 683 O O . PRO A 1 87 ? 6.221 -3.649 -33.359 1.00 44.97 87 PRO A O 1
ATOM 686 N N . GLY A 1 88 ? 4.002 -3.785 -33.187 1.00 51.44 88 GLY A N 1
ATOM 687 C CA . GLY A 1 88 ? 3.990 -5.249 -33.150 1.00 51.44 88 GLY A CA 1
ATOM 688 C C . GLY A 1 88 ? 2.677 -5.864 -32.685 1.00 51.44 88 GLY A C 1
ATOM 689 O O . GLY A 1 88 ? 2.679 -6.986 -32.187 1.00 51.44 88 GLY A O 1
ATOM 690 N N . ALA A 1 89 ? 1.551 -5.161 -32.837 1.00 49.94 89 ALA A N 1
ATOM 691 C CA . ALA A 1 89 ? 0.206 -5.681 -32.571 1.00 49.94 89 ALA A CA 1
ATOM 692 C C . ALA A 1 89 ? -0.257 -6.708 -33.632 1.00 49.94 89 ALA A C 1
ATOM 694 O O . ALA A 1 89 ? -1.424 -6.758 -34.012 1.00 49.94 89 ALA A O 1
ATOM 695 N N . GLY A 1 90 ? 0.660 -7.522 -34.159 1.00 54.75 90 GLY A N 1
ATOM 696 C CA . GLY A 1 90 ? 0.402 -8.403 -35.285 1.00 54.75 90 GLY A CA 1
ATOM 697 C C . GLY A 1 90 ? 1.054 -9.769 -35.127 1.00 54.75 90 GLY A C 1
ATOM 698 O O . GLY A 1 90 ? 2.229 -9.920 -35.434 1.00 54.75 90 GLY A O 1
ATOM 699 N N . LYS A 1 91 ? 0.215 -10.766 -34.805 1.00 55.84 91 LYS A N 1
ATOM 700 C CA . LYS A 1 91 ? 0.281 -12.176 -35.265 1.00 55.84 91 LYS A CA 1
ATOM 701 C C . LYS A 1 91 ? 0.791 -13.295 -34.344 1.00 55.84 91 LYS A C 1
ATOM 703 O O . LYS A 1 91 ? 0.852 -14.428 -34.811 1.00 55.84 91 LYS A O 1
ATOM 708 N N . THR A 1 92 ? 0.994 -13.093 -33.045 1.00 56.75 92 THR A N 1
ATOM 709 C CA . THR A 1 92 ? 1.044 -14.240 -32.109 1.00 56.75 92 THR A CA 1
ATOM 710 C C . THR A 1 92 ? 0.080 -14.033 -30.953 1.00 56.75 92 THR A C 1
ATOM 712 O O . THR A 1 92 ? 0.401 -13.341 -29.996 1.00 56.75 92 THR A O 1
ATOM 715 N N . GLY A 1 93 ? -1.105 -14.640 -31.051 1.00 69.19 93 GLY A N 1
ATOM 716 C CA . GLY A 1 93 ? -2.119 -14.684 -29.990 1.00 69.19 93 GLY A CA 1
ATOM 717 C C . GLY A 1 93 ? -1.759 -15.645 -28.857 1.00 69.19 93 GLY A C 1
ATOM 718 O O . GLY A 1 93 ? -2.610 -16.409 -28.424 1.00 69.19 93 GLY A O 1
ATOM 719 N N . ASP A 1 94 ? -0.495 -15.654 -28.434 1.00 84.38 94 ASP A N 1
ATOM 720 C CA . ASP A 1 94 ? -0.031 -16.426 -27.284 1.00 84.38 94 ASP A CA 1
ATOM 721 C C . ASP A 1 94 ? -0.079 -15.519 -26.039 1.00 84.38 94 ASP A C 1
ATOM 723 O O . ASP A 1 94 ? 0.749 -14.605 -25.926 1.00 84.38 94 ASP A O 1
ATOM 727 N N . PRO A 1 95 ? -1.033 -15.737 -25.111 1.00 88.62 95 PRO A N 1
ATOM 728 C CA . PRO A 1 95 ? -1.189 -14.910 -23.916 1.00 88.62 95 PRO A CA 1
ATOM 729 C C . PRO A 1 95 ? 0.052 -14.912 -23.022 1.00 88.62 95 PRO A C 1
ATOM 731 O O . PRO A 1 95 ? 0.315 -13.932 -22.329 1.00 88.62 95 PRO A O 1
ATOM 734 N N . VAL A 1 96 ? 0.845 -15.987 -23.058 1.00 88.88 96 VAL A N 1
ATOM 735 C CA . VAL A 1 96 ? 2.064 -16.102 -22.255 1.00 88.88 96 VAL A CA 1
ATOM 736 C C . VAL A 1 96 ? 3.147 -15.184 -22.811 1.00 88.88 96 VAL A C 1
ATOM 738 O O . VAL A 1 96 ? 3.774 -14.445 -22.056 1.00 88.88 96 VAL A O 1
ATOM 741 N N . LYS A 1 97 ? 3.335 -15.161 -24.137 1.00 87.44 97 LYS A N 1
ATOM 742 C CA . LYS A 1 97 ? 4.274 -14.225 -24.782 1.00 87.44 97 LYS A CA 1
ATOM 743 C C . LYS A 1 97 ? 3.863 -12.774 -24.579 1.00 87.44 97 LYS A C 1
ATOM 745 O O . LYS A 1 97 ? 4.732 -11.927 -24.396 1.00 87.44 97 LYS A O 1
ATOM 750 N N . MET A 1 98 ? 2.560 -12.499 -24.600 1.00 85.94 98 MET A N 1
ATOM 751 C CA . MET A 1 98 ? 2.022 -11.172 -24.306 1.00 85.94 98 MET A CA 1
ATOM 752 C C . MET A 1 98 ? 2.391 -10.737 -22.882 1.00 85.94 98 MET A C 1
ATOM 754 O O . MET A 1 98 ? 3.003 -9.687 -22.712 1.00 85.94 98 MET A O 1
ATOM 758 N N . TYR A 1 99 ? 2.126 -11.589 -21.887 1.00 89.44 99 TYR A N 1
ATOM 759 C CA . TYR A 1 99 ? 2.444 -11.317 -20.485 1.00 89.44 99 TYR A CA 1
ATOM 760 C C . TYR A 1 99 ? 3.946 -11.136 -20.236 1.00 89.44 99 TYR A C 1
ATOM 762 O O . TYR A 1 99 ? 4.352 -10.164 -19.611 1.00 89.44 99 TYR A O 1
ATOM 770 N N . LEU A 1 100 ? 4.794 -12.021 -20.770 1.00 90.56 100 LEU A N 1
ATOM 771 C CA . LEU A 1 100 ? 6.250 -11.909 -20.611 1.00 90.56 100 LEU A CA 1
ATOM 772 C C . LEU A 1 100 ? 6.808 -10.638 -21.257 1.00 90.56 100 LEU A C 1
ATOM 774 O O . LEU A 1 100 ? 7.728 -10.029 -20.712 1.00 90.56 100 LEU A O 1
ATOM 778 N N . ARG A 1 101 ? 6.242 -10.219 -22.396 1.00 85.44 101 ARG A N 1
ATOM 779 C CA . ARG A 1 101 ? 6.613 -8.950 -23.026 1.00 85.44 101 ARG A CA 1
ATOM 780 C C . ARG A 1 101 ? 6.222 -7.770 -22.144 1.00 85.44 101 ARG A C 1
ATOM 782 O O . ARG A 1 101 ? 7.042 -6.884 -21.962 1.00 85.44 101 ARG A O 1
ATOM 789 N N . GLU A 1 102 ? 5.008 -7.762 -21.595 1.00 85.69 102 GLU A N 1
ATOM 790 C CA . GLU A 1 102 ? 4.532 -6.696 -20.703 1.00 85.69 102 GLU A CA 1
ATOM 791 C C . GLU A 1 102 ? 5.329 -6.630 -19.396 1.00 85.69 102 GLU A C 1
ATOM 793 O O . GLU A 1 102 ? 5.757 -5.547 -19.002 1.00 85.69 102 GLU A O 1
ATOM 798 N N . MET A 1 103 ? 5.609 -7.774 -18.767 1.00 89.56 103 MET A N 1
ATOM 799 C CA . MET A 1 103 ? 6.463 -7.834 -17.579 1.00 89.56 103 MET A CA 1
ATOM 800 C C . MET A 1 103 ? 7.881 -7.331 -17.861 1.00 89.56 103 MET A C 1
ATOM 802 O O . MET A 1 103 ? 8.446 -6.622 -17.037 1.00 89.56 103 MET A O 1
ATOM 806 N N . GLY A 1 104 ? 8.454 -7.671 -19.022 1.00 87.12 104 GLY A N 1
ATOM 807 C CA . GLY A 1 104 ? 9.814 -7.277 -19.403 1.00 87.12 104 GLY A CA 1
ATOM 808 C C . GLY A 1 104 ? 9.992 -5.785 -19.704 1.00 87.12 104 GLY A C 1
ATOM 809 O O . GLY A 1 104 ? 11.125 -5.319 -19.797 1.00 87.12 104 GLY A O 1
ATOM 810 N N . LEU A 1 105 ? 8.900 -5.023 -19.851 1.00 87.25 105 LEU A N 1
ATOM 811 C CA . LEU A 1 105 ? 8.953 -3.562 -19.991 1.00 87.25 105 LEU A CA 1
ATOM 812 C C . LEU A 1 105 ? 9.225 -2.856 -18.656 1.00 87.25 105 LEU A C 1
ATOM 814 O O . LEU A 1 105 ? 9.685 -1.713 -18.659 1.00 87.25 105 LEU A O 1
ATOM 818 N N . VAL A 1 106 ? 8.941 -3.516 -17.529 1.00 88.38 106 VAL A N 1
ATOM 819 C CA . VAL A 1 106 ? 9.152 -2.970 -16.186 1.00 88.38 106 VAL A CA 1
ATOM 820 C C . VAL A 1 106 ? 10.529 -3.397 -15.685 1.00 88.38 106 VAL A C 1
ATOM 822 O O . VAL A 1 106 ? 10.818 -4.584 -15.551 1.00 88.38 106 VAL A O 1
ATOM 825 N N . SER A 1 107 ? 11.394 -2.421 -15.406 1.00 88.00 107 SER A N 1
ATOM 826 C CA . SER A 1 107 ? 12.720 -2.681 -14.840 1.00 88.00 107 SER A CA 1
ATOM 827 C C . SER A 1 107 ? 12.620 -3.284 -13.439 1.00 88.00 107 SER A C 1
ATOM 829 O O . SER A 1 107 ? 11.742 -2.921 -12.656 1.00 88.00 107 SER A O 1
ATOM 831 N N . LEU A 1 108 ? 13.563 -4.166 -13.102 1.00 92.12 108 LEU A N 1
ATOM 832 C CA . LEU A 1 108 ? 13.715 -4.659 -11.735 1.00 92.12 108 LEU A CA 1
ATOM 833 C C . LEU A 1 108 ? 14.073 -3.509 -10.784 1.00 92.12 108 LEU A C 1
ATOM 835 O O . LEU A 1 108 ? 14.775 -2.569 -11.166 1.00 92.12 108 LEU A O 1
ATOM 839 N N . LEU A 1 109 ? 13.593 -3.601 -9.545 1.00 93.06 109 LEU A N 1
ATOM 840 C CA . LEU A 1 109 ? 13.893 -2.629 -8.499 1.00 93.06 109 LEU A CA 1
ATOM 841 C C . LEU A 1 109 ? 15.318 -2.829 -7.967 1.00 93.06 109 LEU A C 1
ATOM 843 O O . LEU A 1 109 ? 15.810 -3.954 -7.875 1.00 93.06 109 LEU A O 1
ATOM 847 N N . SER A 1 110 ? 15.972 -1.728 -7.593 1.00 95.31 110 SER A N 1
ATOM 848 C CA . SER A 1 110 ? 17.140 -1.787 -6.713 1.00 95.31 110 SER A CA 1
ATOM 849 C C . SER A 1 110 ? 16.688 -1.948 -5.263 1.00 95.31 110 SER A C 1
ATOM 851 O O . SER A 1 110 ? 15.546 -1.636 -4.917 1.00 95.31 110 SER A O 1
ATOM 853 N N . ARG A 1 111 ? 17.605 -2.365 -4.386 1.00 94.50 111 ARG A N 1
ATOM 854 C CA . ARG A 1 111 ? 17.344 -2.451 -2.944 1.00 94.50 111 ARG A CA 1
ATOM 855 C C . ARG A 1 111 ? 16.860 -1.114 -2.371 1.00 94.50 111 ARG A C 1
ATOM 857 O O . ARG A 1 111 ? 15.988 -1.085 -1.511 1.00 94.50 111 ARG A O 1
ATOM 864 N N . GLU A 1 112 ? 17.419 -0.003 -2.841 1.00 94.31 112 GLU A N 1
ATOM 865 C CA . GLU A 1 112 ? 17.018 1.343 -2.429 1.00 94.31 112 GLU A CA 1
ATOM 866 C C . GLU A 1 112 ? 15.595 1.670 -2.900 1.00 94.31 112 GLU A C 1
ATOM 868 O O . GLU A 1 112 ? 14.804 2.192 -2.114 1.00 94.31 112 GLU A O 1
ATOM 873 N N . GLY A 1 113 ? 15.244 1.298 -4.137 1.00 93.31 113 GLY A N 1
ATOM 874 C CA . GLY A 1 113 ? 13.899 1.485 -4.684 1.00 93.31 113 GLY A CA 1
ATOM 875 C C . GLY A 1 113 ? 12.836 0.656 -3.958 1.00 93.31 113 GLY A C 1
ATOM 876 O O . GLY A 1 113 ? 11.735 1.143 -3.712 1.00 93.31 113 GLY A O 1
ATOM 877 N N . GLU A 1 114 ? 13.167 -0.567 -3.536 1.00 94.19 114 GLU A N 1
ATOM 878 C CA . GLU A 1 114 ? 12.285 -1.381 -2.688 1.00 94.19 114 GLU A CA 1
ATOM 879 C C . GLU A 1 114 ? 11.993 -0.691 -1.349 1.00 94.19 114 GLU A C 1
ATOM 881 O O . GLU A 1 114 ? 10.840 -0.629 -0.916 1.00 94.19 114 GLU A O 1
ATOM 886 N N . VAL A 1 115 ? 13.021 -0.123 -0.708 1.00 96.38 115 VAL A N 1
ATOM 887 C CA . VAL A 1 115 ? 12.873 0.595 0.568 1.00 96.38 115 VAL A CA 1
ATOM 888 C C . VAL A 1 115 ? 12.035 1.863 0.401 1.00 96.38 115 VAL A C 1
ATOM 890 O O . VAL A 1 115 ? 11.224 2.180 1.272 1.00 96.38 115 VAL A O 1
ATOM 893 N N . GLU A 1 116 ? 12.207 2.598 -0.694 1.00 96.19 116 GLU A N 1
ATOM 894 C CA . GLU A 1 116 ? 11.411 3.794 -0.979 1.00 96.19 116 GLU A CA 1
ATOM 895 C C . GLU A 1 116 ? 9.927 3.458 -1.168 1.00 96.19 116 GLU A C 1
ATOM 897 O O . GLU A 1 116 ? 9.061 4.084 -0.551 1.00 96.19 116 GLU A O 1
ATOM 902 N N . ILE A 1 117 ? 9.630 2.420 -1.952 1.00 95.12 117 ILE A N 1
ATOM 903 C CA . ILE A 1 117 ? 8.260 1.938 -2.150 1.00 95.12 117 ILE A CA 1
ATOM 904 C C . ILE A 1 117 ? 7.658 1.484 -0.818 1.00 95.12 117 ILE A C 1
ATOM 906 O O . ILE A 1 117 ? 6.521 1.844 -0.516 1.00 95.12 117 ILE A O 1
ATOM 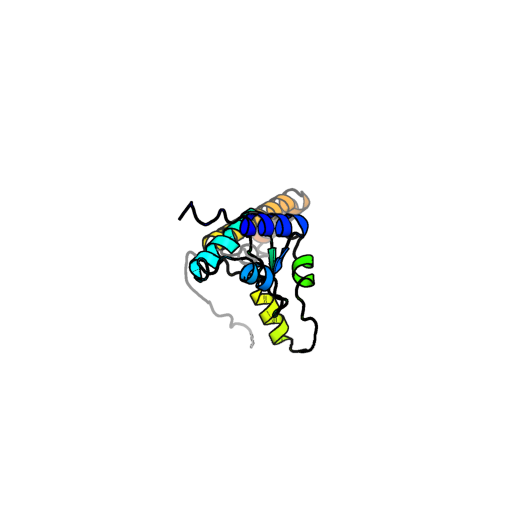910 N N . ALA A 1 118 ? 8.415 0.756 0.007 1.00 96.56 118 ALA A N 1
ATOM 911 C CA . ALA A 1 118 ? 7.953 0.323 1.322 1.00 96.56 118 ALA A CA 1
ATOM 912 C C . ALA A 1 118 ? 7.576 1.513 2.220 1.00 96.56 118 ALA A C 1
ATOM 914 O O . ALA A 1 118 ? 6.484 1.530 2.787 1.00 96.56 118 ALA A O 1
ATOM 915 N N . LYS A 1 119 ? 8.425 2.547 2.288 1.00 97.19 119 LYS A N 1
ATOM 916 C CA . LYS A 1 119 ? 8.135 3.775 3.049 1.00 97.19 119 LYS A CA 1
ATOM 917 C C . LYS A 1 119 ? 6.876 4.474 2.551 1.00 97.19 119 LYS A C 1
ATOM 919 O O . LYS A 1 119 ? 6.057 4.903 3.358 1.00 97.19 119 LYS A O 1
ATOM 924 N N . LYS A 1 120 ? 6.702 4.556 1.231 1.00 97.12 120 LYS A N 1
ATOM 925 C CA . LYS A 1 120 ? 5.525 5.173 0.614 1.00 97.12 120 LYS A 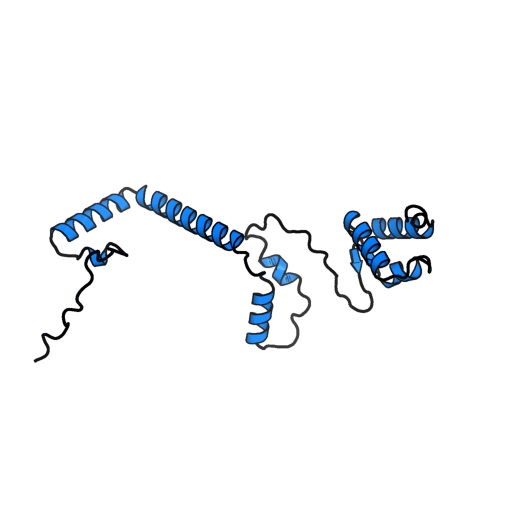CA 1
ATOM 926 C C . LYS A 1 120 ? 4.237 4.411 0.933 1.00 97.12 120 LYS A C 1
ATOM 928 O O . LYS A 1 120 ? 3.209 5.027 1.199 1.00 97.12 120 LYS A O 1
ATOM 933 N N . ILE A 1 121 ? 4.289 3.078 0.929 1.00 96.69 121 ILE A N 1
ATOM 934 C CA . ILE A 1 121 ? 3.159 2.230 1.332 1.00 96.69 121 ILE A CA 1
ATOM 935 C C . ILE A 1 121 ? 2.827 2.455 2.813 1.00 96.69 121 ILE A C 1
ATOM 937 O O . ILE A 1 121 ? 1.659 2.630 3.156 1.00 96.69 121 ILE A O 1
ATOM 941 N N . GLU A 1 122 ? 3.839 2.496 3.682 1.00 96.00 122 GLU A N 1
ATOM 942 C CA . GLU A 1 122 ? 3.655 2.728 5.118 1.00 96.00 122 GLU A CA 1
ATOM 943 C C . GLU A 1 122 ? 3.049 4.111 5.404 1.00 96.00 122 GLU A C 1
ATOM 945 O O . GLU A 1 122 ? 2.143 4.252 6.227 1.00 96.00 122 GLU A O 1
ATOM 950 N N . GLU A 1 123 ? 3.511 5.139 4.694 1.00 97.50 123 GLU A N 1
ATOM 951 C CA . GLU A 1 123 ? 2.958 6.485 4.784 1.00 97.50 123 GLU A CA 1
ATOM 952 C C . GLU A 1 123 ? 1.497 6.541 4.343 1.00 97.50 123 GLU A C 1
ATOM 954 O O . GLU A 1 123 ? 0.662 7.032 5.101 1.00 97.50 123 GLU A O 1
ATOM 959 N N . GLY A 1 124 ? 1.155 5.940 3.202 1.00 97.44 124 GLY A N 1
ATOM 960 C CA . GLY A 1 124 ? -0.233 5.867 2.740 1.00 97.44 124 GLY A CA 1
ATOM 961 C C . GLY A 1 124 ? -1.149 5.096 3.698 1.00 97.44 124 GLY A C 1
ATOM 962 O O . GLY A 1 124 ? -2.295 5.495 3.928 1.00 97.44 124 GLY A O 1
ATOM 963 N N . ALA A 1 125 ? -0.650 4.019 4.314 1.00 96.06 125 ALA A N 1
ATOM 964 C CA . ALA A 1 125 ? -1.389 3.283 5.339 1.00 96.06 125 ALA A CA 1
ATOM 965 C C . ALA A 1 125 ? -1.660 4.161 6.571 1.00 96.06 125 ALA A C 1
ATOM 967 O O . ALA A 1 125 ? -2.782 4.190 7.083 1.00 96.06 125 ALA A O 1
ATOM 968 N N . ARG A 1 126 ? -0.658 4.933 7.008 1.00 96.25 126 ARG A N 1
ATOM 969 C CA . ARG A 1 126 ? -0.787 5.881 8.118 1.00 96.25 126 ARG A CA 1
ATOM 970 C C . ARG A 1 126 ? -1.790 6.982 7.794 1.00 96.25 126 ARG A C 1
ATOM 972 O O . ARG A 1 126 ? -2.684 7.232 8.592 1.00 96.25 126 ARG A O 1
ATOM 979 N N . GLU A 1 127 ? -1.699 7.604 6.626 1.00 97.31 127 GLU A N 1
ATOM 980 C CA . GLU A 1 127 ? -2.649 8.637 6.196 1.00 97.31 127 GLU A CA 1
ATOM 981 C C . GLU A 1 127 ? -4.088 8.115 6.166 1.00 97.31 127 GLU A C 1
ATOM 983 O O . GLU A 1 127 ? -4.999 8.756 6.693 1.00 97.31 127 GLU A O 1
ATOM 988 N N . THR A 1 128 ? -4.286 6.911 5.624 1.00 96.81 128 THR A N 1
ATOM 989 C CA . THR A 1 128 ? -5.597 6.250 5.591 1.00 96.81 128 THR A CA 1
ATOM 990 C C . THR A 1 128 ? -6.126 6.011 7.004 1.00 96.81 128 THR A C 1
ATOM 992 O O . THR A 1 128 ? -7.284 6.313 7.296 1.00 96.81 128 THR A O 1
ATOM 995 N N . MET A 1 129 ? -5.272 5.523 7.906 1.00 93.94 129 MET A N 1
ATOM 996 C CA . MET A 1 129 ? -5.611 5.315 9.311 1.00 93.94 129 MET A CA 1
ATOM 997 C C . MET A 1 129 ? -6.056 6.624 9.982 1.00 93.94 129 MET A C 1
ATOM 999 O O . MET A 1 129 ? -7.123 6.674 10.595 1.00 93.94 129 MET A O 1
ATOM 1003 N N . TRP A 1 130 ? -5.288 7.703 9.818 1.00 96.25 130 TRP A N 1
ATOM 1004 C CA . TRP A 1 130 ? -5.627 9.023 10.356 1.00 96.25 130 TRP A CA 1
ATOM 1005 C C . TRP A 1 130 ? -6.953 9.555 9.805 1.00 96.25 130 TRP A C 1
ATOM 1007 O O . TRP A 1 130 ? -7.769 10.077 10.568 1.00 96.25 130 TRP A O 1
ATOM 1017 N N . ALA A 1 131 ? -7.205 9.393 8.506 1.00 95.94 131 ALA A N 1
ATOM 1018 C CA . ALA A 1 131 ? -8.458 9.809 7.887 1.00 95.94 131 ALA A CA 1
ATOM 1019 C C . ALA A 1 131 ? -9.662 9.051 8.471 1.00 95.94 131 ALA A C 1
ATOM 1021 O O . ALA A 1 131 ? -10.675 9.669 8.802 1.00 95.94 131 ALA A O 1
ATOM 1022 N N . ILE A 1 132 ? -9.539 7.733 8.665 1.00 95.56 132 ILE A N 1
ATOM 1023 C CA . ILE A 1 132 ? -10.597 6.902 9.259 1.00 95.56 132 ILE A CA 1
ATOM 1024 C C . ILE A 1 132 ? -10.867 7.326 10.704 1.00 95.56 132 ILE A C 1
ATOM 1026 O O . ILE A 1 132 ? -12.022 7.553 11.068 1.00 95.56 132 ILE A O 1
ATOM 1030 N N . PHE A 1 133 ? -9.827 7.473 11.528 1.00 94.50 133 PHE A N 1
ATOM 1031 C CA . PHE A 1 133 ? -9.978 7.832 12.943 1.00 94.50 133 PHE A CA 1
ATOM 1032 C C . PHE A 1 133 ? -10.358 9.297 13.184 1.00 94.50 133 PHE A C 1
ATOM 1034 O O . PHE A 1 133 ? -10.800 9.637 14.279 1.00 94.50 133 PHE A O 1
ATOM 1041 N N . SER A 1 134 ? -10.276 10.154 12.165 1.00 94.25 134 SER A N 1
ATOM 1042 C CA . SER A 1 134 ? -10.803 11.523 12.235 1.00 94.25 134 SER A CA 1
ATOM 1043 C C . SER A 1 134 ? -12.338 11.571 12.256 1.00 94.25 134 SER A C 1
ATOM 1045 O O . SER A 1 134 ? -12.925 12.604 12.580 1.00 94.25 134 SER A O 1
ATOM 1047 N N . LEU A 1 135 ? -13.011 10.466 11.916 1.00 94.94 135 LEU A N 1
ATOM 1048 C CA . LEU A 1 135 ? -14.465 10.360 11.954 1.00 94.94 135 LEU A CA 1
ATOM 1049 C C . LEU A 1 135 ? -14.937 9.911 13.342 1.00 94.94 135 LEU A C 1
ATOM 1051 O O . LEU A 1 135 ? -14.490 8.899 13.880 1.00 94.94 135 LEU A O 1
ATOM 1055 N N . THR A 1 136 ? -15.925 10.613 13.894 1.00 95.06 136 THR A N 1
ATOM 1056 C CA . THR A 1 136 ? -16.496 10.302 15.217 1.00 95.06 136 THR A CA 1
ATOM 1057 C C . THR A 1 136 ? -17.115 8.906 15.291 1.00 95.06 136 THR A C 1
ATOM 1059 O O . THR A 1 136 ? -17.033 8.254 16.330 1.00 95.06 136 THR A O 1
ATOM 1062 N N . VAL A 1 137 ? -17.691 8.417 14.187 1.00 96.75 137 VAL A N 1
ATOM 1063 C CA . VAL A 1 137 ? -18.249 7.057 14.097 1.00 96.75 137 VAL A CA 1
ATOM 1064 C C . VAL A 1 137 ? -17.179 5.978 14.276 1.00 96.75 137 VAL A C 1
ATOM 1066 O O . VAL A 1 137 ? -17.441 4.971 14.926 1.00 96.75 137 VAL A O 1
ATOM 1069 N N . SER A 1 138 ? -15.963 6.207 13.776 1.00 95.62 138 SER A N 1
ATOM 1070 C CA . SER A 1 138 ? -14.852 5.260 13.910 1.00 95.62 138 SER A CA 1
ATOM 1071 C C . SER A 1 138 ? -14.417 5.127 15.366 1.00 95.62 138 SER A C 1
ATOM 1073 O O . SER A 1 138 ? -14.193 4.022 15.847 1.00 95.62 138 SER A O 1
ATOM 1075 N N . ILE A 1 139 ? -14.364 6.245 16.097 1.00 95.12 139 ILE A N 1
ATOM 1076 C CA . ILE A 1 139 ? -14.042 6.249 17.532 1.00 95.12 139 ILE A CA 1
ATOM 1077 C C . ILE A 1 139 ? -15.127 5.515 18.328 1.00 95.12 139 ILE A C 1
ATOM 1079 O O . ILE A 1 139 ? -14.812 4.705 19.197 1.00 95.12 139 ILE A O 1
ATOM 1083 N N . ALA A 1 140 ? -16.403 5.760 18.016 1.00 96.12 140 ALA A N 1
ATOM 1084 C CA . ALA A 1 140 ? -17.513 5.070 18.670 1.00 96.12 140 ALA A CA 1
ATOM 1085 C C . ALA A 1 140 ? -17.456 3.549 18.450 1.00 96.12 140 ALA A C 1
ATOM 1087 O O . ALA A 1 140 ? -17.695 2.779 19.379 1.00 96.12 140 ALA A O 1
ATOM 1088 N N . GLU A 1 141 ? -17.091 3.110 17.246 1.00 95.25 141 GLU A N 1
ATOM 1089 C CA . GLU A 1 141 ? -16.937 1.689 16.941 1.00 95.25 141 GLU A CA 1
ATOM 1090 C C . GLU A 1 141 ? -15.771 1.050 17.709 1.00 95.25 141 GLU A C 1
ATOM 1092 O O . GLU A 1 141 ? -15.913 -0.056 18.223 1.00 95.25 141 GLU A O 1
ATOM 1097 N N . VAL A 1 142 ? -14.648 1.754 17.869 1.00 94.50 142 VAL A N 1
ATOM 1098 C CA . VAL A 1 142 ? -13.507 1.272 18.669 1.00 94.50 142 VAL A CA 1
ATOM 1099 C C . VAL A 1 142 ? -13.899 1.072 20.130 1.00 94.50 142 VAL A C 1
ATOM 1101 O O . VAL A 1 142 ? -13.568 0.045 20.718 1.00 94.50 142 VAL A O 1
ATOM 1104 N N . LEU A 1 143 ? -14.647 2.016 20.709 1.00 95.31 143 LEU A N 1
ATOM 1105 C CA . LEU A 1 143 ? -15.163 1.880 22.074 1.00 95.31 143 LEU A CA 1
ATOM 1106 C C . LEU A 1 143 ? -16.093 0.668 22.199 1.00 95.31 143 LEU A C 1
ATOM 1108 O O . LEU A 1 143 ? -15.959 -0.112 23.137 1.00 95.31 143 LEU A O 1
ATOM 1112 N N . ARG A 1 144 ? -16.966 0.450 21.208 1.00 95.50 144 ARG A N 1
ATOM 1113 C CA . ARG A 1 144 ? -17.860 -0.715 21.159 1.00 95.50 144 ARG A CA 1
ATOM 1114 C C . ARG A 1 144 ? -17.094 -2.037 21.086 1.00 95.50 144 ARG A C 1
ATOM 1116 O O . ARG A 1 144 ? -17.504 -3.022 21.695 1.00 95.50 144 ARG A O 1
ATOM 1123 N N . ILE A 1 145 ? -15.995 -2.082 20.335 1.00 94.56 145 ILE A N 1
ATOM 1124 C CA . ILE A 1 145 ? -15.098 -3.245 20.309 1.00 94.56 145 ILE A CA 1
ATOM 1125 C C . ILE A 1 145 ? -14.487 -3.462 21.703 1.00 94.56 145 ILE A C 1
ATOM 1127 O O . ILE A 1 145 ? -14.463 -4.596 22.175 1.00 94.56 145 ILE A O 1
ATOM 1131 N N . GLY A 1 146 ? -14.074 -2.394 22.391 1.00 94.06 146 GLY A N 1
ATOM 1132 C CA . GLY A 1 146 ? -13.595 -2.448 23.777 1.00 94.06 146 GLY A CA 1
ATOM 1133 C C . GLY A 1 146 ? -14.614 -3.052 24.748 1.00 94.06 146 GLY A C 1
ATOM 1134 O O . GLY A 1 146 ? -14.293 -3.998 25.461 1.00 94.06 146 GLY A O 1
ATOM 1135 N N . GLU A 1 147 ? -15.867 -2.596 24.712 1.00 95.94 147 GLU A N 1
ATOM 1136 C CA . GLU A 1 147 ? -16.950 -3.141 25.552 1.00 95.94 147 GLU A CA 1
ATOM 1137 C C . GLU A 1 147 ? -17.184 -4.643 25.301 1.00 95.94 147 GLU A C 1
ATOM 1139 O O . GLU A 1 147 ? -17.391 -5.430 26.230 1.00 95.94 147 GLU A O 1
ATOM 1144 N N . LYS A 1 148 ? -17.111 -5.079 24.039 1.00 94.94 148 LYS A N 1
ATOM 1145 C CA . LYS A 1 148 ? -17.237 -6.499 23.674 1.00 94.94 148 LYS A CA 1
ATOM 1146 C C . LYS A 1 148 ? -16.064 -7.351 24.156 1.00 94.94 148 LYS A C 1
ATOM 1148 O O . LYS A 1 148 ? -16.247 -8.536 24.435 1.00 94.94 148 LYS A O 1
ATOM 1153 N N . LEU A 1 149 ? -14.865 -6.774 24.234 1.00 94.38 149 LEU A N 1
ATOM 1154 C CA . LEU A 1 149 ? -13.698 -7.438 24.816 1.00 94.38 149 LEU A CA 1
ATOM 1155 C C . LEU A 1 149 ? -13.858 -7.581 26.335 1.00 94.38 149 LEU A C 1
ATOM 1157 O O . LEU A 1 149 ? -13.617 -8.663 26.863 1.00 94.38 149 LEU A O 1
ATOM 1161 N N . GLU A 1 150 ? -14.320 -6.535 27.027 1.00 93.69 150 GLU A N 1
ATOM 1162 C CA . GLU A 1 150 ? -14.553 -6.563 28.482 1.00 93.69 150 GLU A CA 1
ATOM 1163 C C . GLU A 1 150 ? -15.627 -7.577 28.891 1.00 93.69 150 GLU A C 1
ATOM 1165 O O . GLU A 1 150 ? -15.493 -8.268 29.900 1.00 93.69 150 GLU A O 1
ATOM 1170 N N . THR A 1 151 ? -16.685 -7.696 28.091 1.00 94.25 151 THR A N 1
ATOM 1171 C CA . THR A 1 151 ? -17.773 -8.664 28.307 1.00 94.25 151 THR A CA 1
ATOM 1172 C C . THR A 1 151 ? -17.418 -10.090 27.873 1.00 94.25 151 THR A C 1
ATOM 1174 O O . THR A 1 151 ? -18.160 -11.024 28.179 1.00 94.25 151 THR A O 1
ATOM 1177 N N . GLY A 1 152 ? -16.283 -10.284 27.191 1.00 89.94 152 GLY A N 1
ATOM 1178 C CA . GLY A 1 152 ? -15.821 -11.585 26.702 1.00 89.94 152 GLY A CA 1
ATOM 1179 C C . GLY A 1 152 ? -16.565 -12.106 25.467 1.00 89.94 152 GLY A C 1
ATOM 1180 O O . GLY A 1 152 ? -16.386 -13.268 25.099 1.00 89.94 152 GLY A O 1
ATOM 1181 N N . GLU A 1 153 ? -17.382 -11.275 24.809 1.00 92.81 153 GLU A N 1
ATOM 1182 C CA . GLU A 1 153 ? -18.080 -11.630 23.564 1.00 92.81 153 GLU A CA 1
ATOM 1183 C C . GLU A 1 153 ? -17.105 -11.872 22.406 1.00 92.81 153 GLU A C 1
ATOM 1185 O O . GLU A 1 153 ? -17.346 -12.713 21.537 1.00 92.81 153 GLU A O 1
ATOM 1190 N N . ILE A 1 154 ? -15.992 -11.136 22.391 1.00 91.81 154 ILE A N 1
ATOM 1191 C CA . ILE A 1 154 ? -14.914 -11.289 21.415 1.00 91.81 154 ILE A CA 1
ATOM 1192 C C . ILE A 1 154 ? -13.585 -11.502 22.137 1.00 91.81 154 ILE A C 1
ATOM 1194 O O . ILE A 1 154 ? -13.359 -10.988 23.228 1.00 91.81 154 ILE A O 1
ATOM 1198 N N . ARG A 1 155 ? -12.691 -12.286 21.529 1.00 88.44 155 ARG A N 1
ATOM 1199 C CA . ARG A 1 155 ? -11.338 -12.520 22.053 1.00 88.44 155 ARG A CA 1
ATOM 1200 C C . ARG A 1 155 ? -10.371 -11.485 21.485 1.00 88.44 155 ARG A C 1
ATOM 1202 O O . ARG A 1 155 ? -10.505 -11.111 20.323 1.00 88.44 155 ARG A O 1
ATOM 1209 N N . VAL A 1 156 ? -9.353 -11.107 22.260 1.00 87.50 156 VAL A N 1
ATOM 1210 C CA . VAL A 1 156 ? -8.325 -10.122 21.853 1.00 87.50 156 VAL A CA 1
ATOM 1211 C C . VAL A 1 156 ? -7.637 -10.528 20.543 1.00 87.50 156 VAL A C 1
ATOM 1213 O O . VAL A 1 156 ? -7.482 -9.701 19.649 1.00 87.50 156 VAL A O 1
ATOM 1216 N N . LYS A 1 157 ? -7.347 -11.826 20.375 1.00 87.69 157 LYS A N 1
ATOM 1217 C CA . LYS A 1 157 ? -6.760 -12.398 19.150 1.00 87.69 157 LYS A CA 1
ATOM 1218 C C . LYS A 1 157 ? -7.582 -12.188 17.869 1.00 87.69 157 LYS A C 1
ATOM 1220 O O . LYS A 1 157 ? -7.063 -12.375 16.782 1.00 87.69 157 LYS A O 1
ATOM 1225 N N . ASN A 1 158 ? -8.871 -11.858 17.990 1.00 86.19 158 ASN A N 1
ATOM 1226 C CA . ASN A 1 158 ? -9.737 -11.581 16.841 1.00 86.19 158 ASN A CA 1
ATOM 1227 C C . ASN A 1 158 ? -9.710 -10.095 16.435 1.00 86.19 158 ASN A C 1
ATOM 1229 O O . ASN A 1 158 ? -10.351 -9.730 15.454 1.00 86.19 158 ASN A O 1
ATOM 1233 N N . VAL A 1 159 ? -9.063 -9.235 17.228 1.00 88.06 159 VAL A N 1
ATOM 1234 C CA . VAL A 1 159 ? -9.060 -7.772 17.060 1.00 88.06 159 VAL A CA 1
ATOM 1235 C C . VAL A 1 159 ? -7.659 -7.246 16.747 1.00 88.06 159 VAL A C 1
ATOM 1237 O O . VAL A 1 159 ? -7.534 -6.271 16.011 1.00 88.06 159 VAL A O 1
ATOM 1240 N N . VAL A 1 160 ? -6.616 -7.871 17.298 1.00 86.75 160 VAL A N 1
ATOM 1241 C CA . VAL A 1 160 ? -5.221 -7.448 17.130 1.00 86.75 160 VAL A CA 1
ATOM 1242 C C . VAL A 1 160 ? -4.437 -8.543 16.413 1.00 86.75 160 VAL A C 1
ATOM 1244 O O . VAL A 1 160 ? -4.385 -9.674 16.893 1.00 86.75 160 VAL A O 1
ATOM 1247 N N . ASP A 1 161 ? -3.808 -8.186 15.294 1.00 80.50 161 ASP A N 1
ATOM 1248 C CA . ASP A 1 161 ? -2.830 -9.035 14.610 1.00 80.50 161 ASP A CA 1
ATOM 1249 C C . ASP A 1 161 ? -1.468 -8.948 15.317 1.00 80.50 161 ASP A C 1
ATOM 1251 O O . ASP A 1 161 ? -1.063 -7.870 15.753 1.00 80.50 161 ASP A O 1
ATOM 1255 N N . ASN A 1 162 ? -0.735 -10.065 15.384 1.00 63.81 162 ASN A N 1
ATOM 1256 C CA . ASN A 1 162 ? 0.589 -10.161 16.020 1.00 63.81 162 ASN A CA 1
ATOM 1257 C C . ASN A 1 162 ? 0.607 -9.737 17.495 1.00 63.81 162 ASN A C 1
ATOM 1259 O O . ASN A 1 162 ? 1.465 -8.965 17.923 1.00 63.81 162 ASN A O 1
ATOM 1263 N N . ILE A 1 163 ? -0.309 -10.279 18.298 1.00 62.59 163 ILE A N 1
ATOM 1264 C CA . ILE A 1 163 ? 0.017 -10.461 19.712 1.00 62.59 163 ILE A CA 1
ATOM 1265 C C . ILE A 1 163 ? 1.165 -11.466 19.686 1.00 62.59 163 ILE A C 1
ATOM 1267 O O . ILE A 1 163 ? 0.940 -12.641 19.411 1.00 62.59 163 ILE A O 1
ATOM 1271 N N . GLU A 1 164 ? 2.402 -10.985 19.799 1.00 53.28 164 GLU A N 1
ATOM 1272 C CA . GLU A 1 164 ? 3.531 -11.865 20.054 1.00 53.28 164 GLU A CA 1
ATOM 1273 C C . GLU A 1 164 ? 3.142 -12.671 21.291 1.00 53.28 164 GLU A C 1
ATOM 1275 O O . GLU A 1 164 ? 2.979 -12.114 22.379 1.00 53.28 164 GLU A O 1
ATOM 1280 N N . ASP A 1 165 ? 2.905 -13.967 21.102 1.00 53.56 165 ASP A N 1
ATOM 1281 C CA . ASP A 1 165 ? 2.885 -14.920 22.195 1.00 53.56 165 ASP A CA 1
ATOM 1282 C C . ASP A 1 165 ? 4.311 -14.891 22.778 1.00 53.56 165 ASP A C 1
ATOM 1284 O O . ASP A 1 165 ? 5.173 -15.690 22.413 1.00 53.56 165 ASP A O 1
ATOM 1288 N N . GLU A 1 166 ? 4.595 -13.917 23.653 1.00 50.91 166 GLU A N 1
ATOM 1289 C CA . GLU A 1 166 ? 5.831 -13.849 24.450 1.00 50.91 166 GLU A CA 1
ATOM 1290 C C . GLU A 1 166 ? 6.010 -15.124 25.297 1.00 50.91 166 GLU A C 1
ATOM 1292 O O . GLU A 1 166 ? 7.097 -15.395 25.806 1.00 50.91 166 GLU A O 1
ATOM 1297 N N . GLU A 1 167 ? 4.979 -15.966 25.378 1.00 42.03 167 GLU A N 1
ATOM 1298 C CA . GLU A 1 167 ? 5.053 -17.339 25.844 1.00 42.03 167 GLU A CA 1
ATOM 1299 C C . GLU A 1 167 ? 4.711 -18.297 24.697 1.00 42.03 167 GLU A C 1
ATOM 1301 O O . GLU A 1 167 ? 3.551 -18.556 24.388 1.00 42.03 167 GLU A O 1
ATOM 1306 N N . GLY A 1 168 ? 5.740 -18.871 24.068 1.00 45.97 168 GLY A N 1
ATOM 1307 C CA . GLY A 1 168 ? 5.545 -20.088 23.286 1.00 45.97 168 GLY A CA 1
ATOM 1308 C C . GLY A 1 168 ? 4.898 -21.186 24.144 1.00 45.97 168 GLY A C 1
ATOM 1309 O O . GLY A 1 168 ? 5.183 -21.251 25.339 1.00 45.97 168 GLY A O 1
ATOM 1310 N N . PHE A 1 169 ? 4.130 -22.070 23.482 1.00 40.97 169 PHE A N 1
ATOM 1311 C CA . PHE A 1 169 ? 3.346 -23.228 23.980 1.00 40.97 169 PHE A CA 1
ATOM 1312 C C . PHE A 1 169 ? 1.869 -22.900 24.286 1.00 40.97 169 PHE A C 1
ATOM 1314 O O . PHE A 1 169 ? 1.581 -21.954 24.996 1.00 40.97 169 PHE A O 1
ATOM 1321 N N . MET A 1 170 ? 0.843 -23.627 23.826 1.00 37.81 170 MET A N 1
ATOM 1322 C CA . MET A 1 170 ? 0.681 -24.960 23.226 1.00 37.81 170 MET A CA 1
ATOM 1323 C C . MET A 1 170 ? -0.544 -24.919 22.291 1.00 37.81 170 MET A C 1
ATOM 1325 O O . MET A 1 170 ? -1.553 -24.302 22.631 1.00 37.81 170 MET A O 1
ATOM 1329 N N . GLU A 1 171 ? -0.505 -25.645 21.170 1.00 46.38 171 GLU A N 1
ATOM 1330 C CA . GLU A 1 171 ? -1.733 -26.135 20.532 1.00 46.38 171 GLU A CA 1
ATOM 1331 C C . GLU A 1 171 ? -2.417 -27.107 21.514 1.00 46.38 171 GLU A C 1
ATOM 1333 O O . GLU A 1 171 ? -2.108 -28.295 21.538 1.00 46.38 171 GLU A O 1
ATOM 1338 N N . GLU A 1 172 ? -3.304 -26.614 22.381 1.00 44.44 172 GLU A N 1
ATOM 1339 C CA . GLU A 1 172 ? -4.218 -27.487 23.124 1.00 44.44 172 GLU A CA 1
ATOM 1340 C C . GLU A 1 172 ? -5.398 -27.871 22.220 1.00 44.44 172 GLU A C 1
ATOM 1342 O O . GLU A 1 172 ? -6.385 -27.148 22.095 1.00 44.44 172 GLU A O 1
ATOM 1347 N N . ASP A 1 173 ? -5.233 -29.023 21.566 1.00 43.12 173 ASP A N 1
ATOM 1348 C CA . ASP A 1 173 ? -6.249 -30.020 21.213 1.00 43.12 173 ASP A CA 1
ATOM 1349 C C . ASP A 1 173 ? -7.702 -29.521 21.047 1.00 43.12 173 ASP A C 1
ATOM 1351 O O . ASP A 1 173 ? -8.557 -29.677 21.927 1.00 43.12 173 ASP A O 1
ATOM 1355 N N . GLU A 1 174 ? -8.051 -29.076 19.835 1.00 47.94 174 GLU A N 1
ATOM 1356 C CA . GLU A 1 174 ? -9.443 -29.070 19.366 1.00 47.94 174 GLU A CA 1
ATOM 1357 C C . GLU A 1 174 ? -9.918 -30.509 19.084 1.00 47.94 174 GLU A C 1
ATOM 1359 O O . GLU A 1 174 ? -10.065 -30.931 17.939 1.00 47.94 174 GLU A O 1
ATOM 1364 N N . HIS A 1 175 ? -10.175 -31.301 20.130 1.00 49.28 175 HIS A N 1
ATOM 1365 C CA . HIS A 1 175 ? -10.893 -32.573 19.980 1.00 49.28 175 HIS A CA 1
ATOM 1366 C C . HIS A 1 175 ? -11.734 -32.973 21.204 1.00 49.28 175 HIS A C 1
ATOM 1368 O O . HIS A 1 175 ? -11.612 -34.072 21.738 1.00 49.28 175 HIS A O 1
ATOM 1374 N N . LYS A 1 176 ? -12.678 -32.116 21.608 1.00 49.44 176 LYS A N 1
ATOM 1375 C CA . LYS A 1 176 ? -13.926 -32.491 22.313 1.00 49.44 176 LYS A CA 1
ATOM 1376 C C . LYS A 1 176 ? -14.987 -31.483 21.850 1.00 49.44 176 LYS A C 1
ATOM 1378 O O . LYS A 1 176 ? -14.814 -30.303 22.090 1.00 49.44 176 LYS A O 1
ATOM 1383 N N . GLU A 1 177 ? -16.017 -31.800 21.071 1.00 40.97 177 GLU A N 1
ATOM 1384 C CA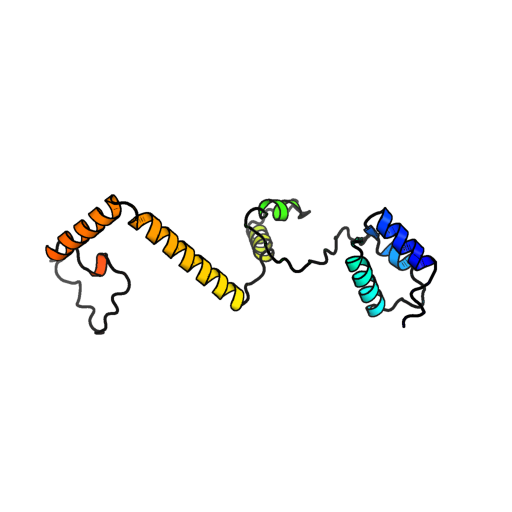 . GLU A 1 177 ? -17.005 -32.865 21.223 1.00 40.97 177 GLU A CA 1
ATOM 1385 C C . GLU A 1 177 ? -17.531 -33.321 19.846 1.00 40.97 177 GLU A C 1
ATOM 1387 O O . GLU A 1 177 ? -18.181 -32.573 19.115 1.00 40.97 177 GLU A O 1
ATOM 1392 N N . ARG A 1 178 ? -17.291 -34.587 19.502 1.00 46.00 178 ARG A N 1
ATOM 1393 C CA . ARG A 1 178 ? -18.146 -35.368 18.598 1.00 46.00 178 ARG A CA 1
ATOM 1394 C C . ARG A 1 178 ? -18.166 -36.811 19.092 1.00 46.00 178 ARG A C 1
ATOM 1396 O O . ARG A 1 178 ? -17.465 -37.641 18.526 1.00 46.00 178 ARG A O 1
ATOM 1403 N N . VAL A 1 179 ? -18.940 -37.073 20.146 1.00 42.78 179 VAL A N 1
ATOM 1404 C CA . VAL A 1 179 ? -19.672 -38.334 20.386 1.00 42.78 179 VAL A CA 1
ATOM 1405 C C . VAL A 1 179 ? -20.918 -37.993 21.188 1.00 42.78 179 VAL A C 1
ATOM 1407 O O . VAL A 1 179 ? -20.753 -37.328 22.231 1.00 42.78 179 VAL A O 1
#

Foldseek 3Di:
DVPQCPDPLNVVLLVVQLVVLEAEPCRCVVSDDPVQPDPVSVVVVCVVCVVVSGFYAYPVDRDGPPPDDPDDDDDPPCPVVVVVPDPDPDDDPDVVVVVVVVVVVDDDDDPVRVVVVVVVVVVVVVVVVVVQVVDPVSVVVVVVVVVCCVVVVDDPCVVDDPPPPPDDDDPPDPDPDDD

Radius of gyration: 31.74 Å; chains: 1; bounding box: 62×60×75 Å